Protein AF-A0A401TJ35-F1 (afdb_monomer)

Structure (mmCIF, N/CA/C/O backbone):
data_AF-A0A401TJ35-F1
#
_entry.id   AF-A0A401TJ35-F1
#
loop_
_atom_site.group_PDB
_atom_site.id
_atom_site.type_symbol
_atom_site.label_atom_id
_atom_site.label_alt_id
_atom_site.label_comp_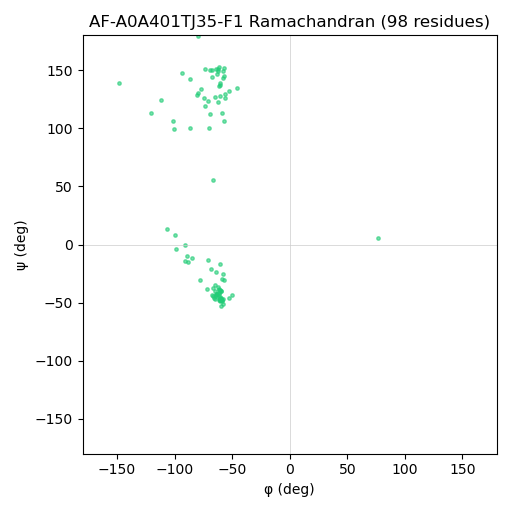id
_atom_site.label_asym_id
_atom_site.label_entity_id
_atom_site.label_seq_id
_atom_site.pdbx_PDB_ins_code
_atom_site.Cartn_x
_atom_site.Cartn_y
_atom_site.Cartn_z
_atom_site.occupancy
_atom_site.B_iso_or_equiv
_atom_site.auth_seq_id
_atom_site.auth_comp_id
_atom_site.auth_asym_id
_atom_site.auth_atom_id
_atom_site.pdbx_PDB_model_num
ATOM 1 N N . VAL A 1 1 ? -29.478 1.247 16.734 1.00 32.44 1 VAL A N 1
ATOM 2 C CA . VAL A 1 1 ? -29.871 2.096 17.878 1.00 32.44 1 VAL A CA 1
ATOM 3 C C . VAL A 1 1 ? -28.605 2.760 18.378 1.00 32.44 1 VAL A C 1
ATOM 5 O O . VAL A 1 1 ? -27.705 2.059 18.816 1.00 32.44 1 VAL A O 1
ATOM 8 N N . ALA A 1 2 ? -28.465 4.062 18.134 1.00 39.16 2 ALA A N 1
ATOM 9 C CA . ALA A 1 2 ? -27.319 4.843 18.578 1.00 39.16 2 ALA A CA 1
ATOM 10 C C . ALA A 1 2 ? -27.621 5.322 19.999 1.00 39.16 2 ALA A C 1
ATOM 12 O O . ALA A 1 2 ? -28.414 6.243 20.177 1.00 39.16 2 ALA A O 1
ATOM 13 N N . GLU A 1 3 ? -27.061 4.642 20.997 1.00 41.03 3 GLU A N 1
ATOM 14 C CA . GLU A 1 3 ? -27.156 5.103 22.376 1.00 41.03 3 GLU A CA 1
ATOM 15 C C . GLU A 1 3 ? -26.120 6.192 22.647 1.00 41.03 3 GLU A C 1
ATOM 17 O O . GLU A 1 3 ? -24.931 6.088 22.339 1.00 41.03 3 GLU A O 1
ATOM 22 N N . VAL A 1 4 ? -26.663 7.272 23.191 1.00 46.84 4 VAL A N 1
ATOM 23 C CA . VAL A 1 4 ? -26.030 8.524 23.566 1.00 46.84 4 VAL A CA 1
ATOM 24 C C . VAL A 1 4 ? -25.024 8.270 24.691 1.00 46.84 4 VAL A C 1
ATOM 26 O O . VAL A 1 4 ? -25.347 7.680 25.719 1.00 46.84 4 VAL A O 1
ATOM 29 N N . MET A 1 5 ? -23.788 8.724 24.484 1.00 43.41 5 MET A N 1
ATOM 30 C CA . MET A 1 5 ? -22.675 8.601 25.425 1.00 43.41 5 MET A CA 1
ATOM 31 C C . MET A 1 5 ? -22.912 9.503 26.644 1.00 43.41 5 MET A C 1
ATOM 33 O O . MET A 1 5 ? -22.679 10.709 26.594 1.00 43.41 5 MET A O 1
ATOM 37 N N . ASN A 1 6 ? -23.380 8.912 27.744 1.00 42.62 6 ASN A N 1
ATOM 38 C CA . ASN A 1 6 ? -23.391 9.540 29.061 1.00 42.62 6 ASN A CA 1
ATOM 39 C C . ASN A 1 6 ? -21.973 9.497 29.662 1.00 42.62 6 ASN A C 1
ATOM 41 O O . ASN A 1 6 ? -21.318 8.456 29.622 1.00 42.62 6 ASN A O 1
ATOM 45 N N . GLY A 1 7 ? -21.515 10.622 30.216 1.00 52.19 7 GLY A N 1
ATOM 46 C CA . GLY A 1 7 ? -20.147 10.909 30.670 1.00 52.19 7 GLY A CA 1
ATOM 47 C C . GLY A 1 7 ? -19.626 10.110 31.873 1.00 52.19 7 GLY A C 1
ATOM 48 O O . GLY A 1 7 ? -19.150 10.698 32.839 1.00 52.19 7 GLY A O 1
ATOM 49 N N . LYS A 1 8 ? -19.654 8.777 31.814 1.00 54.16 8 LYS A N 1
ATOM 50 C CA . LYS A 1 8 ? -18.896 7.896 32.712 1.00 54.16 8 LYS A CA 1
ATOM 51 C C . LYS A 1 8 ? -17.825 7.195 31.884 1.00 54.16 8 LYS A C 1
ATOM 53 O O . LYS A 1 8 ? -18.149 6.583 30.871 1.00 54.16 8 LYS A O 1
ATOM 58 N N . CYS A 1 9 ? -16.560 7.327 32.286 1.00 61.38 9 CYS A N 1
ATOM 59 C CA . CYS A 1 9 ? -15.449 6.596 31.678 1.00 61.38 9 CYS A CA 1
ATOM 60 C C . CYS A 1 9 ? -15.768 5.099 31.797 1.00 61.38 9 CYS A C 1
ATOM 62 O O . CYS A 1 9 ? -15.798 4.572 32.905 1.00 61.38 9 CYS A O 1
ATOM 64 N N . GLN A 1 10 ? -16.144 4.454 30.694 1.00 72.50 10 GLN A N 1
ATOM 65 C CA . GLN A 1 10 ? -16.419 3.024 30.704 1.00 72.50 10 GLN A CA 1
ATOM 66 C C . GLN A 1 10 ? -15.088 2.287 30.646 1.00 72.50 10 GLN A C 1
ATOM 68 O O . GLN A 1 10 ? -14.259 2.588 29.788 1.00 72.50 10 GLN A O 1
ATOM 73 N N . ASP A 1 11 ? -14.895 1.320 31.537 1.00 84.50 11 ASP A N 1
ATOM 74 C CA . ASP A 1 11 ? -13.745 0.428 31.472 1.00 84.50 11 ASP A CA 1
ATOM 75 C C . ASP A 1 11 ? -13.799 -0.376 30.167 1.00 84.50 11 ASP A C 1
ATOM 77 O O . ASP A 1 11 ? -14.775 -1.070 29.868 1.00 84.50 11 ASP A O 1
ATOM 81 N N . ILE A 1 12 ? -12.744 -0.276 29.360 1.00 87.12 12 ILE A N 1
ATOM 82 C CA . ILE A 1 12 ? -12.656 -0.964 28.071 1.00 87.12 12 ILE A CA 1
ATOM 83 C C . ILE A 1 12 ? -11.768 -2.191 28.240 1.00 87.12 12 ILE A C 1
ATOM 85 O O . ILE A 1 12 ? -10.545 -2.097 28.300 1.00 87.12 12 ILE A O 1
ATOM 89 N N . TYR A 1 13 ? -12.391 -3.367 28.260 1.00 91.44 13 TYR A N 1
ATOM 90 C CA . TYR A 1 13 ? -11.683 -4.643 28.408 1.00 91.44 13 TYR A CA 1
ATOM 91 C C . TYR A 1 13 ? -11.222 -5.252 27.077 1.00 91.44 13 TYR A C 1
ATOM 93 O O . TYR A 1 13 ? -10.434 -6.197 27.069 1.00 91.44 13 TYR A O 1
ATOM 101 N N . LYS A 1 14 ? -11.743 -4.763 25.941 1.00 93.62 14 LYS A N 1
ATOM 102 C CA . LYS A 1 14 ? -11.420 -5.253 24.591 1.00 93.62 14 LYS A CA 1
ATOM 103 C C . LYS A 1 14 ? -11.497 -4.120 23.573 1.00 93.62 14 LYS A C 1
ATOM 105 O O . LYS A 1 14 ? -12.434 -3.327 23.595 1.00 93.62 14 LYS A O 1
ATOM 110 N N . LEU A 1 15 ? -10.541 -4.082 22.647 1.00 94.00 15 LEU A N 1
ATOM 111 C CA . LEU A 1 15 ? -10.594 -3.179 21.498 1.00 94.00 15 LEU A CA 1
ATOM 112 C C . LEU A 1 15 ? -11.634 -3.663 20.471 1.00 94.00 15 LEU A C 1
ATOM 114 O O . LEU A 1 15 ? -11.864 -4.871 20.359 1.00 94.00 15 LEU A O 1
ATOM 118 N N . PRO A 1 16 ? -12.244 -2.746 19.696 1.00 94.44 16 PRO A N 1
ATOM 119 C CA . PRO A 1 16 ? -13.191 -3.111 18.654 1.00 94.44 16 PRO A CA 1
ATOM 120 C C . PRO A 1 16 ? -12.513 -3.963 17.581 1.00 94.44 16 PRO A C 1
ATOM 122 O O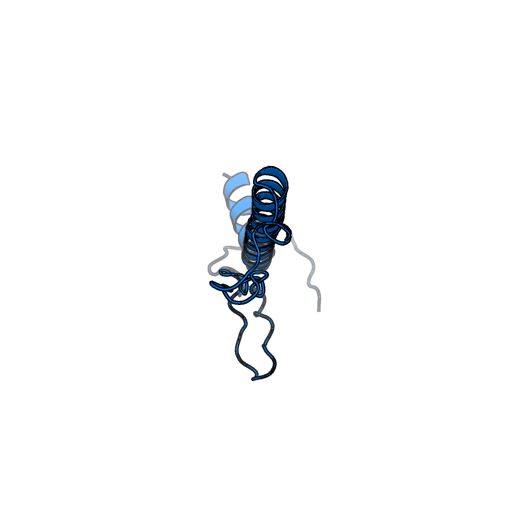 . PRO A 1 16 ? -11.318 -3.812 17.301 1.00 94.44 16 PRO A O 1
ATOM 125 N N . VAL A 1 17 ? -13.294 -4.853 16.969 1.00 94.56 17 VAL A N 1
ATOM 126 C CA . VAL A 1 17 ? -12.815 -5.675 15.857 1.00 94.56 17 VAL A CA 1
ATOM 127 C C . VAL A 1 17 ? -12.408 -4.779 14.679 1.00 94.56 17 VAL A C 1
ATOM 129 O O . VAL A 1 17 ? -13.135 -3.837 14.354 1.00 94.56 17 VAL A O 1
ATOM 132 N N . PRO A 1 18 ? -11.266 -5.041 14.018 1.00 93.69 18 PRO A N 1
ATOM 133 C CA . PRO A 1 18 ? -10.842 -4.231 12.883 1.00 93.69 18 PRO A CA 1
ATOM 134 C C . PRO A 1 18 ? -11.833 -4.343 11.727 1.00 93.69 18 PRO A C 1
ATOM 136 O O . PRO A 1 18 ? -12.413 -5.411 11.509 1.00 93.69 18 PRO A O 1
ATOM 139 N N . THR A 1 19 ? -11.948 -3.293 10.911 1.00 92.12 19 THR A N 1
ATOM 140 C CA . THR A 1 19 ? -12.748 -3.354 9.679 1.00 92.12 19 THR A CA 1
ATOM 141 C C . THR A 1 19 ? -12.307 -4.561 8.830 1.00 92.12 19 THR A C 1
ATOM 143 O O . THR A 1 19 ? -11.096 -4.756 8.648 1.00 92.12 19 THR A O 1
ATOM 146 N N . PRO A 1 20 ? -13.226 -5.401 8.319 1.00 88.88 20 PRO A N 1
ATOM 147 C CA . PRO A 1 20 ? -12.866 -6.552 7.491 1.00 88.88 20 PRO A CA 1
ATOM 148 C C . PRO A 1 20 ? -12.068 -6.155 6.241 1.00 88.88 20 PRO A C 1
ATOM 150 O O . PRO A 1 20 ? -12.236 -5.063 5.698 1.00 88.88 20 PRO A O 1
ATOM 153 N N . CYS A 1 21 ? -11.186 -7.043 5.773 1.00 86.62 21 CYS A N 1
ATOM 154 C CA . CYS A 1 21 ? -10.530 -6.854 4.477 1.00 86.62 21 CYS A CA 1
ATOM 155 C C . CYS A 1 21 ? -11.539 -7.017 3.337 1.00 86.62 21 CYS A C 1
ATOM 157 O O . CYS A 1 21 ? -12.451 -7.838 3.424 1.00 86.62 21 CYS A O 1
ATOM 159 N N . SER A 1 22 ? -11.308 -6.312 2.230 1.00 85.75 22 SER A N 1
ATOM 160 C CA . SER A 1 22 ? -11.969 -6.638 0.969 1.00 85.75 22 SER A CA 1
ATOM 161 C C . SER A 1 22 ? -11.576 -8.039 0.496 1.00 85.75 22 SER A C 1
ATOM 163 O O . SER A 1 22 ? -10.477 -8.525 0.785 1.00 85.75 22 SER A O 1
ATOM 165 N N . LEU A 1 23 ? -12.479 -8.688 -0.235 1.00 89.00 23 LEU A N 1
ATOM 166 C CA . LEU A 1 23 ? -12.247 -9.999 -0.832 1.00 89.00 23 LEU A CA 1
ATOM 167 C C . LEU A 1 23 ? -11.747 -9.841 -2.271 1.00 89.00 23 LEU A C 1
ATOM 169 O O . LEU A 1 23 ? -12.100 -8.886 -2.964 1.00 89.00 23 LEU A O 1
ATOM 173 N N . ASN A 1 24 ? -10.905 -10.768 -2.719 1.00 86.12 24 ASN A N 1
ATOM 174 C CA . ASN A 1 24 ? -10.514 -10.866 -4.122 1.00 86.12 24 ASN A CA 1
ATOM 175 C C . ASN A 1 24 ? -11.603 -11.572 -4.953 1.00 86.12 24 ASN A C 1
ATOM 177 O O . ASN A 1 24 ? -12.614 -12.033 -4.428 1.00 86.12 24 ASN A O 1
ATOM 181 N N . THR A 1 25 ? -11.367 -11.714 -6.259 1.00 86.00 25 THR A N 1
ATOM 182 C CA . THR A 1 25 ? -12.279 -12.403 -7.194 1.00 86.00 25 THR A CA 1
ATOM 183 C C . THR A 1 25 ? -12.522 -13.878 -6.864 1.00 86.00 25 THR A C 1
ATOM 185 O O . THR A 1 25 ? -13.477 -14.461 -7.360 1.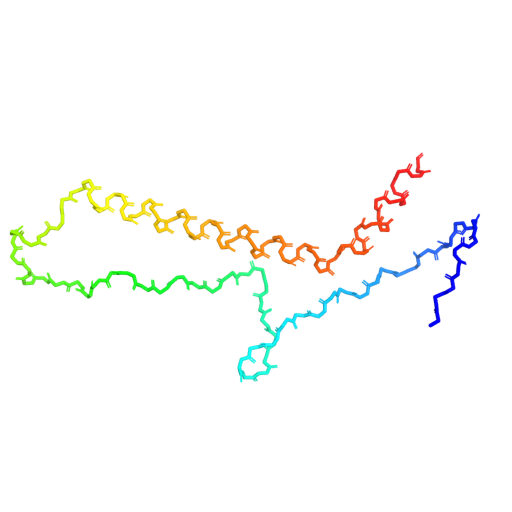00 86.00 25 THR A O 1
ATOM 188 N N . ARG A 1 26 ? -11.677 -14.486 -6.024 1.00 88.56 26 ARG A N 1
ATOM 189 C CA . ARG A 1 26 ? -11.801 -15.866 -5.533 1.00 88.56 26 ARG A CA 1
ATOM 190 C C . ARG A 1 26 ? -12.400 -15.940 -4.121 1.00 88.56 26 ARG A C 1
ATOM 192 O O . ARG A 1 26 ? -12.372 -17.001 -3.515 1.00 88.56 26 ARG A O 1
ATOM 199 N N . GLY A 1 27 ? -12.885 -14.823 -3.573 1.00 87.19 27 GLY A N 1
ATOM 200 C CA . GLY A 1 27 ? -13.472 -14.758 -2.234 1.00 87.19 27 GLY A CA 1
ATOM 201 C C . GLY A 1 27 ? -12.466 -14.771 -1.077 1.00 87.19 27 GLY A C 1
ATOM 202 O O . GLY A 1 27 ? -12.880 -14.802 0.077 1.00 87.19 27 GLY A O 1
ATOM 203 N N . HIS A 1 28 ? -11.155 -14.720 -1.335 1.00 86.50 28 HIS A N 1
ATOM 204 C CA . HIS A 1 28 ? -10.146 -14.686 -0.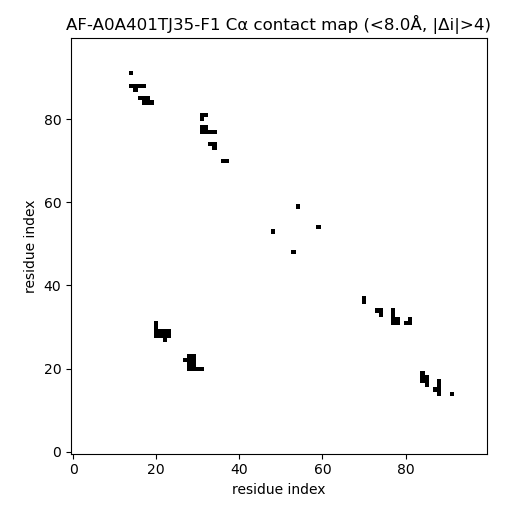272 1.00 86.50 28 HIS A CA 1
ATOM 205 C C . HIS A 1 28 ? -9.868 -13.251 0.202 1.00 86.50 28 HIS A C 1
ATOM 207 O O . HIS A 1 28 ? -9.795 -12.344 -0.635 1.00 86.50 28 HIS A O 1
ATOM 213 N N . PRO A 1 29 ? -9.635 -13.025 1.510 1.00 86.00 29 PRO A N 1
ATOM 214 C CA . PRO A 1 29 ? -9.235 -11.723 2.030 1.00 86.00 29 PRO A CA 1
ATOM 215 C C . PRO A 1 29 ? -7.970 -11.196 1.351 1.00 86.00 29 PRO A C 1
ATOM 217 O O . PRO A 1 29 ? -6.944 -11.875 1.284 1.00 86.00 29 PRO A O 1
ATOM 220 N N . ILE A 1 30 ? -8.024 -9.956 0.875 1.00 86.50 30 ILE A N 1
ATOM 221 C CA . ILE A 1 30 ? -6.860 -9.281 0.310 1.00 86.50 30 ILE A CA 1
ATOM 222 C C . ILE A 1 30 ? -5.929 -8.878 1.456 1.00 86.50 30 ILE A C 1
ATOM 224 O O . ILE A 1 30 ? -6.329 -8.191 2.402 1.00 86.50 30 ILE A O 1
ATOM 228 N N . ASN A 1 31 ? -4.661 -9.281 1.360 1.00 84.50 31 ASN A N 1
ATOM 229 C CA . ASN A 1 31 ? -3.632 -8.817 2.281 1.00 84.50 31 ASN A CA 1
ATOM 230 C C . ASN A 1 31 ? -3.365 -7.325 2.023 1.00 84.50 31 ASN A C 1
ATOM 232 O O . ASN A 1 31 ? -2.857 -6.949 0.971 1.00 84.50 31 ASN A O 1
ATOM 236 N N . LEU A 1 32 ? -3.722 -6.470 2.983 1.00 83.50 32 LEU A N 1
ATOM 237 C CA . LEU A 1 32 ? -3.527 -5.023 2.864 1.00 83.50 32 LEU A CA 1
ATOM 238 C C . LEU A 1 32 ? -2.130 -4.553 3.281 1.00 83.50 32 LEU A C 1
ATOM 240 O O . LEU A 1 32 ? -1.808 -3.395 3.046 1.00 83.50 32 LEU A O 1
ATOM 244 N N . ARG A 1 33 ? -1.311 -5.405 3.913 1.00 86.06 33 ARG A N 1
ATOM 245 C CA . ARG A 1 33 ? 0.039 -5.024 4.366 1.00 86.06 33 ARG A CA 1
ATOM 246 C C . ARG A 1 33 ? 1.043 -5.001 3.222 1.00 86.06 33 ARG A C 1
ATOM 248 O O . ARG A 1 33 ? 1.978 -4.212 3.261 1.00 86.06 33 ARG A O 1
ATOM 255 N N . VAL A 1 34 ? 0.841 -5.853 2.220 1.00 90.00 34 VAL A N 1
ATOM 256 C CA . VAL A 1 34 ? 1.729 -5.974 1.063 1.00 90.00 34 VAL A CA 1
ATOM 257 C C . VAL A 1 34 ? 0.921 -5.665 -0.197 1.00 90.00 34 VAL A C 1
ATOM 259 O O . VAL A 1 34 ? 0.003 -6.420 -0.522 1.00 90.00 34 VAL A O 1
ATOM 262 N N . PRO A 1 35 ? 1.200 -4.557 -0.907 1.00 91.25 35 PRO A N 1
ATOM 263 C CA . PRO A 1 35 ? 0.497 -4.250 -2.143 1.00 91.25 35 PRO A CA 1
ATOM 264 C C . PRO A 1 35 ? 0.848 -5.262 -3.239 1.00 91.25 35 PRO A C 1
ATOM 266 O O . PRO A 1 35 ? 1.967 -5.768 -3.305 1.00 91.25 35 PRO A O 1
ATOM 269 N N . SER A 1 36 ? -0.097 -5.497 -4.153 1.00 88.38 36 SER A N 1
ATOM 270 C CA . SER A 1 36 ? 0.171 -6.287 -5.358 1.00 88.38 36 SER A CA 1
ATOM 271 C C . SER A 1 36 ? 1.274 -5.626 -6.204 1.00 88.38 36 SER A C 1
ATOM 273 O O . SER A 1 36 ? 1.245 -4.391 -6.374 1.00 88.38 36 SER A O 1
ATOM 275 N N . PRO A 1 37 ? 2.233 -6.410 -6.736 1.00 89.06 37 PRO A N 1
ATOM 276 C CA . PRO A 1 37 ? 3.321 -5.883 -7.546 1.00 89.06 37 PRO A CA 1
ATOM 277 C C . PRO A 1 37 ? 2.794 -5.117 -8.764 1.00 89.06 37 PRO A C 1
ATOM 279 O O . PRO A 1 37 ? 1.698 -5.360 -9.274 1.00 89.06 37 PRO A O 1
ATOM 282 N N . LEU A 1 38 ? 3.583 -4.149 -9.233 1.00 89.06 38 LEU A N 1
ATOM 283 C CA . LEU A 1 38 ? 3.322 -3.545 -10.535 1.00 89.06 38 LEU A CA 1
ATOM 284 C C . LEU A 1 38 ? 3.565 -4.588 -11.633 1.00 89.06 38 LEU A C 1
ATOM 286 O O . LEU A 1 38 ? 4.505 -5.378 -11.500 1.00 89.06 38 LEU A O 1
ATOM 290 N N . PRO A 1 39 ? 2.768 -4.570 -12.715 1.00 88.25 39 PRO A N 1
ATOM 291 C CA . PRO A 1 39 ? 3.044 -5.409 -13.868 1.00 88.25 39 PRO A CA 1
ATOM 292 C C . PRO A 1 39 ? 4.456 -5.111 -14.403 1.00 88.25 39 PRO A C 1
ATOM 294 O O . PRO A 1 39 ? 4.902 -3.957 -14.334 1.00 88.25 39 PRO A O 1
ATOM 297 N N . PRO A 1 40 ? 5.177 -6.124 -14.912 1.00 83.75 40 PRO A N 1
ATOM 298 C CA . PRO A 1 40 ? 6.471 -5.910 -15.541 1.00 83.75 40 PRO A CA 1
ATOM 299 C C . PRO A 1 40 ? 6.346 -4.907 -16.693 1.00 83.75 40 PRO A C 1
ATOM 301 O O . PRO A 1 40 ? 5.518 -5.074 -17.582 1.00 83.75 40 PRO A O 1
ATOM 304 N N . THR A 1 41 ? 7.159 -3.852 -16.663 1.00 74.81 41 THR A N 1
ATOM 305 C CA . THR A 1 41 ? 7.289 -2.898 -17.778 1.00 74.81 41 THR A CA 1
ATOM 306 C C . THR A 1 41 ? 8.396 -3.280 -18.753 1.00 74.81 41 THR A C 1
ATOM 308 O O . THR A 1 41 ? 8.480 -2.712 -19.839 1.00 74.81 41 THR A O 1
ATOM 311 N N . GLU A 1 42 ? 9.269 -4.205 -18.359 1.00 67.69 42 GLU A N 1
ATOM 312 C CA . GLU A 1 42 ? 10.372 -4.661 -19.191 1.00 67.69 42 GLU A CA 1
ATOM 313 C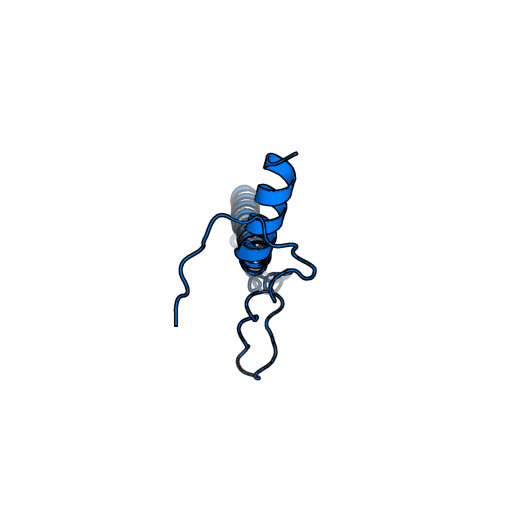 C . GLU A 1 42 ? 9.815 -5.548 -20.300 1.00 67.69 42 GLU A C 1
ATOM 315 O O . GLU A 1 42 ? 9.193 -6.581 -20.047 1.00 67.69 42 GLU A O 1
ATOM 320 N N . LYS A 1 43 ? 10.029 -5.112 -21.545 1.00 66.56 43 LYS A N 1
ATOM 321 C CA . LYS A 1 43 ? 9.947 -6.008 -22.695 1.00 66.56 43 LYS A CA 1
ATOM 322 C C . LYS A 1 43 ? 10.953 -7.133 -22.454 1.00 66.56 43 LYS A C 1
ATOM 324 O O . LYS A 1 43 ? 12.012 -6.879 -21.879 1.00 66.56 43 LYS A O 1
ATOM 329 N N . HIS A 1 44 ? 10.608 -8.353 -22.861 1.00 70.69 44 HIS A N 1
ATOM 330 C CA . HIS A 1 44 ? 11.520 -9.491 -22.775 1.00 70.69 44 HIS A CA 1
ATOM 331 C C . HIS A 1 44 ? 12.901 -9.082 -23.296 1.00 70.69 44 HIS A C 1
ATOM 333 O O . HIS A 1 44 ? 12.987 -8.390 -24.312 1.00 70.69 44 HIS A O 1
ATOM 339 N N . LEU A 1 45 ? 13.956 -9.456 -22.571 1.00 75.75 45 LEU A N 1
ATOM 340 C CA . LEU A 1 45 ? 15.315 -9.060 -22.911 1.00 75.75 45 LEU A CA 1
ATOM 341 C C . LEU A 1 45 ? 15.626 -9.568 -24.326 1.00 75.75 45 LEU A C 1
ATOM 343 O O . LEU A 1 45 ? 15.627 -10.776 -24.568 1.00 75.75 45 LEU A O 1
ATOM 347 N N . ASP A 1 46 ? 15.802 -8.643 -25.267 1.00 82.38 46 ASP A N 1
ATOM 348 C CA . ASP A 1 46 ? 16.075 -8.955 -26.666 1.00 82.38 46 ASP A CA 1
ATOM 349 C C . ASP A 1 46 ? 17.569 -8.786 -26.929 1.00 82.38 46 ASP A C 1
ATOM 351 O O . ASP A 1 46 ? 18.079 -7.680 -27.110 1.00 82.38 46 ASP A O 1
ATOM 355 N N . ILE A 1 47 ? 18.273 -9.916 -26.918 1.00 84.06 47 ILE A N 1
ATOM 356 C CA . ILE A 1 47 ? 19.722 -9.985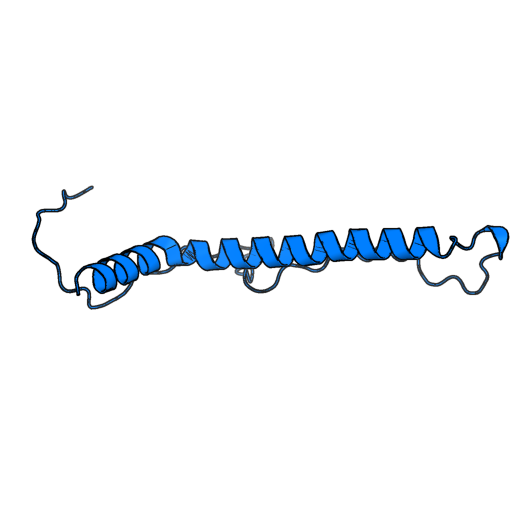 -27.138 1.00 84.06 47 ILE A CA 1
ATOM 357 C C . ILE A 1 47 ? 20.069 -9.615 -28.594 1.00 84.06 47 ILE A C 1
ATOM 359 O O . ILE A 1 47 ? 21.194 -9.209 -28.874 1.00 84.06 47 ILE A O 1
ATOM 363 N N . SER A 1 48 ? 19.103 -9.710 -29.516 1.00 87.94 48 SER A N 1
ATOM 364 C CA . SER A 1 48 ? 19.266 -9.379 -30.936 1.00 87.94 48 SER A CA 1
ATOM 365 C C . SER A 1 48 ? 18.925 -7.924 -31.277 1.00 87.94 48 SER A C 1
ATOM 367 O O . SER A 1 48 ? 19.049 -7.513 -32.433 1.00 87.94 48 SER A O 1
ATOM 369 N N . MET A 1 49 ? 18.524 -7.122 -30.283 1.00 85.69 49 MET A N 1
ATOM 370 C CA . MET A 1 49 ? 18.117 -5.737 -30.492 1.00 85.69 49 MET A CA 1
ATOM 371 C C . MET A 1 49 ? 19.263 -4.902 -31.077 1.00 85.69 49 MET A C 1
ATOM 373 O O . MET A 1 49 ? 20.368 -4.842 -30.532 1.00 85.69 49 MET A O 1
ATOM 377 N N . SER A 1 50 ? 18.991 -4.200 -32.180 1.00 87.31 50 SER A N 1
ATOM 378 C CA . SER A 1 50 ? 19.976 -3.304 -32.784 1.00 87.31 50 SER A CA 1
ATOM 379 C C . SER A 1 50 ? 20.341 -2.157 -31.834 1.00 87.31 50 SER A C 1
ATOM 381 O O . SER A 1 50 ? 19.500 -1.629 -31.101 1.00 87.31 50 SER A O 1
ATOM 383 N N . ARG A 1 51 ? 21.601 -1.703 -31.885 1.00 81.12 51 ARG A N 1
ATOM 384 C CA . ARG A 1 51 ? 22.100 -0.607 -31.032 1.00 81.12 51 ARG A CA 1
ATOM 385 C C . ARG A 1 51 ? 21.290 0.689 -31.190 1.00 81.12 51 ARG A C 1
ATOM 387 O O . ARG A 1 51 ? 21.158 1.430 -30.224 1.00 81.12 51 ARG A O 1
ATOM 394 N N . SER A 1 52 ? 20.719 0.941 -32.372 1.00 85.44 52 SER A N 1
ATOM 395 C CA . SER A 1 52 ? 19.857 2.104 -32.638 1.00 85.44 52 SER A CA 1
ATOM 396 C C . SER A 1 52 ? 18.557 2.098 -31.828 1.00 85.44 52 SER A C 1
ATOM 398 O O . SER A 1 52 ? 17.974 3.153 -31.607 1.00 85.44 52 SER A O 1
ATOM 400 N N . ASN A 1 53 ? 18.108 0.920 -31.392 1.00 84.44 53 ASN A N 1
ATOM 401 C CA . ASN A 1 53 ? 16.843 0.722 -30.688 1.00 84.44 53 ASN A CA 1
ATOM 402 C C . ASN A 1 53 ? 17.027 0.640 -29.163 1.00 84.44 53 ASN A C 1
ATOM 404 O O . ASN A 1 53 ? 16.043 0.550 -28.426 1.00 84.44 53 ASN A O 1
ATOM 408 N N . VAL A 1 54 ? 18.275 0.677 -28.680 1.00 84.19 54 VAL A N 1
ATOM 409 C CA . VAL A 1 54 ? 18.596 0.673 -27.250 1.00 84.19 54 VAL A CA 1
ATOM 410 C C . VAL A 1 54 ? 18.196 2.023 -26.644 1.00 84.19 54 VAL A C 1
ATOM 412 O O . VAL A 1 54 ? 18.689 3.060 -27.094 1.00 84.19 54 VAL A O 1
ATOM 415 N N . PRO A 1 55 ? 17.342 2.050 -25.604 1.00 86.44 55 PRO A N 1
ATOM 416 C CA . PRO A 1 55 ? 17.032 3.289 -24.908 1.00 86.44 55 PRO A CA 1
ATOM 417 C C . PRO A 1 55 ? 18.298 3.897 -24.300 1.00 86.44 55 PRO A C 1
ATOM 419 O O . PRO A 1 55 ? 19.118 3.191 -23.710 1.00 86.44 55 PRO A O 1
ATOM 422 N N . GLY A 1 56 ? 18.438 5.218 -24.387 1.00 90.38 56 GLY A N 1
ATOM 423 C CA . GLY A 1 56 ? 19.541 5.915 -23.732 1.00 90.38 56 GLY A CA 1
ATOM 424 C C . GLY A 1 56 ? 19.506 5.748 -22.208 1.00 90.38 56 GLY A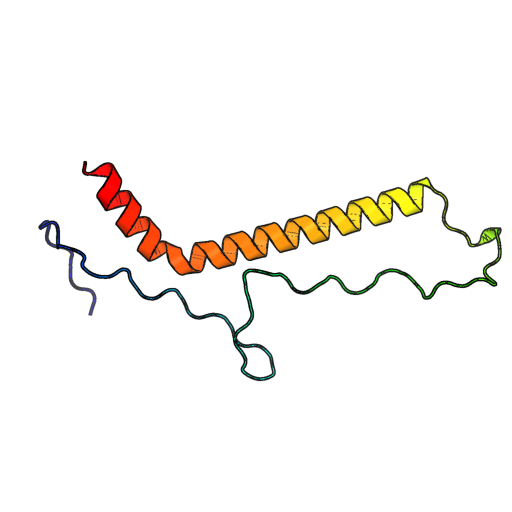 C 1
ATOM 425 O O . GLY A 1 56 ? 18.439 5.615 -21.602 1.00 90.38 56 GLY A O 1
ATOM 426 N N . VAL A 1 57 ? 20.679 5.826 -21.571 1.00 91.81 57 VAL A N 1
ATOM 427 C CA . VAL A 1 57 ? 20.828 5.765 -20.103 1.00 91.81 57 VAL A CA 1
ATOM 428 C C . VAL A 1 57 ? 19.883 6.731 -19.365 1.00 91.81 57 VAL A C 1
ATOM 430 O O . VAL A 1 57 ? 19.238 6.288 -18.413 1.00 91.81 57 VAL A O 1
ATOM 433 N N . PRO A 1 58 ? 19.703 8.003 -19.792 1.00 95.12 58 PRO A N 1
ATOM 434 C CA . PRO A 1 58 ? 18.773 8.914 -19.120 1.00 95.12 58 PRO A CA 1
ATOM 435 C C . PRO A 1 58 ? 17.321 8.422 -19.149 1.00 95.12 58 PRO A C 1
ATOM 437 O O . PRO A 1 58 ? 16.608 8.535 -18.154 1.00 95.12 58 PRO A O 1
ATOM 440 N N . THR A 1 59 ? 16.891 7.824 -20.264 1.00 91.62 59 THR A N 1
ATOM 441 C CA . THR A 1 59 ? 15.547 7.252 -20.415 1.00 91.62 59 THR A CA 1
ATOM 442 C C . THR A 1 59 ? 15.355 6.050 -19.494 1.00 91.62 59 THR A C 1
ATOM 444 O O . THR A 1 59 ? 14.332 5.954 -18.817 1.00 91.62 59 THR A O 1
ATOM 447 N N . LEU A 1 60 ? 16.344 5.152 -19.421 1.00 89.56 60 LEU A N 1
ATOM 448 C CA . LEU A 1 60 ? 16.312 4.002 -18.512 1.00 89.56 60 LEU A CA 1
ATOM 449 C C . LEU A 1 60 ? 16.224 4.447 -17.047 1.00 89.56 60 LEU A C 1
ATOM 451 O O . LEU A 1 60 ? 15.375 3.949 -16.305 1.00 89.56 60 LEU A O 1
ATOM 455 N N . LEU A 1 61 ? 17.049 5.420 -16.650 1.00 93.62 61 LEU A N 1
ATOM 456 C CA . LEU A 1 61 ? 17.049 5.965 -15.295 1.00 93.62 61 LEU A CA 1
ATOM 457 C C . LEU A 1 61 ? 15.703 6.609 -14.950 1.00 93.62 61 LEU A C 1
ATOM 459 O O . LEU A 1 61 ? 15.130 6.305 -13.904 1.00 93.62 61 LEU A O 1
ATOM 463 N N . TYR A 1 62 ? 15.165 7.445 -15.840 1.00 94.50 62 TYR A N 1
ATOM 464 C CA . TYR A 1 62 ? 13.866 8.085 -15.639 1.00 94.50 62 TYR A CA 1
ATOM 465 C C . TYR A 1 62 ? 12.740 7.054 -15.471 1.00 94.50 62 TYR A C 1
ATOM 467 O O . TYR A 1 62 ? 11.981 7.121 -14.502 1.00 94.50 62 TYR A O 1
ATOM 475 N N . ASN A 1 63 ? 12.676 6.052 -16.353 1.00 91.56 63 ASN A N 1
ATOM 476 C CA . ASN A 1 63 ? 11.681 4.980 -16.280 1.00 91.56 63 ASN A CA 1
ATOM 477 C C . ASN A 1 63 ? 11.776 4.205 -14.958 1.00 91.56 63 ASN A C 1
ATOM 479 O O . ASN A 1 63 ? 10.759 3.869 -14.344 1.00 91.56 63 ASN A O 1
ATOM 483 N N . HIS A 1 64 ? 12.999 3.945 -14.493 1.00 93.12 64 HIS A N 1
ATOM 484 C CA . HIS A 1 64 ? 13.243 3.282 -13.219 1.00 93.12 64 HIS A CA 1
ATOM 485 C C . HIS A 1 64 ? 12.776 4.138 -12.033 1.00 93.12 64 HIS A C 1
ATOM 487 O O . HIS A 1 64 ? 12.069 3.645 -11.150 1.00 93.12 64 HIS A O 1
ATOM 493 N N . MET A 1 65 ? 13.110 5.432 -12.025 1.00 96.69 65 MET A N 1
ATOM 494 C CA . MET A 1 65 ? 12.683 6.374 -10.987 1.00 96.69 65 MET A CA 1
ATOM 495 C C . MET A 1 65 ? 11.158 6.507 -10.917 1.00 96.69 65 MET A C 1
ATOM 497 O O . MET A 1 65 ? 10.592 6.453 -9.820 1.00 96.69 65 MET A O 1
ATOM 501 N N . ASP A 1 66 ? 10.487 6.638 -12.063 1.00 95.12 66 ASP A N 1
ATOM 502 C CA . ASP A 1 66 ? 9.025 6.706 -12.139 1.00 95.12 66 ASP A CA 1
ATOM 503 C C . ASP A 1 66 ? 8.374 5.420 -11.604 1.00 95.12 66 ASP A C 1
ATOM 505 O O . ASP A 1 66 ? 7.476 5.465 -10.754 1.00 95.12 66 ASP A O 1
ATOM 509 N N . ARG A 1 67 ? 8.889 4.251 -12.008 1.00 94.69 67 ARG A N 1
ATOM 510 C CA . ARG A 1 67 ? 8.413 2.961 -11.493 1.00 94.69 67 ARG A CA 1
ATOM 511 C C . ARG A 1 67 ? 8.578 2.868 -9.980 1.00 94.69 67 ARG A C 1
ATOM 513 O O . ARG A 1 67 ? 7.627 2.508 -9.285 1.00 94.69 67 ARG A O 1
ATOM 520 N N . TRP A 1 68 ? 9.738 3.229 -9.439 1.00 95.81 68 TRP A N 1
ATOM 521 C CA . TRP A 1 68 ? 9.961 3.202 -7.993 1.00 95.81 68 TRP A CA 1
ATOM 522 C C . TRP A 1 68 ? 9.091 4.190 -7.228 1.00 95.81 68 TRP A C 1
ATOM 524 O O . TRP A 1 68 ? 8.634 3.868 -6.129 1.00 95.81 68 TRP A O 1
ATOM 534 N N . LYS A 1 69 ? 8.806 5.364 -7.799 1.00 97.19 69 LYS A N 1
ATOM 535 C CA . LYS A 1 69 ? 7.839 6.307 -7.227 1.00 97.19 69 LYS A CA 1
ATOM 536 C C . LYS A 1 69 ? 6.467 5.644 -7.078 1.00 97.19 69 LYS A C 1
ATOM 538 O O . LYS A 1 69 ? 5.890 5.697 -5.993 1.00 97.19 69 LYS A O 1
ATOM 543 N N . LYS A 1 70 ? 5.988 4.949 -8.116 1.00 96.38 70 LYS A N 1
ATOM 544 C CA . LYS A 1 70 ? 4.719 4.195 -8.090 1.00 96.38 70 LYS A CA 1
ATOM 545 C C . LYS A 1 70 ? 4.738 3.049 -7.072 1.00 96.38 70 LYS A C 1
ATOM 547 O O . LYS A 1 70 ? 3.764 2.873 -6.343 1.00 96.38 70 LYS A O 1
ATOM 552 N N . ILE A 1 71 ? 5.839 2.296 -6.979 1.00 95.88 71 ILE A N 1
ATOM 553 C CA . ILE A 1 71 ? 5.996 1.218 -5.984 1.00 95.88 71 ILE A CA 1
ATOM 554 C C . ILE A 1 71 ? 5.885 1.784 -4.567 1.00 95.88 71 ILE A C 1
ATOM 556 O O . ILE A 1 71 ? 5.056 1.319 -3.786 1.00 95.88 71 ILE A O 1
ATOM 560 N N . ARG A 1 72 ? 6.671 2.817 -4.240 1.00 96.81 72 ARG A N 1
ATOM 561 C CA . ARG A 1 72 ? 6.641 3.452 -2.913 1.00 96.81 72 ARG A CA 1
ATOM 562 C C . ARG A 1 72 ? 5.259 4.009 -2.580 1.00 96.81 72 ARG A C 1
ATOM 564 O O . ARG A 1 72 ? 4.793 3.845 -1.455 1.00 96.81 72 ARG A O 1
ATOM 571 N N . GLN A 1 73 ? 4.587 4.611 -3.559 1.00 96.25 73 GLN A N 1
ATOM 572 C CA . GLN A 1 73 ? 3.230 5.118 -3.388 1.00 96.25 73 GLN A CA 1
ATOM 573 C C . GLN A 1 73 ? 2.242 3.995 -3.025 1.00 96.25 73 GLN A C 1
ATOM 575 O O . GLN A 1 73 ? 1.514 4.126 -2.044 1.00 96.25 73 GLN A O 1
ATOM 580 N N . ARG A 1 74 ? 2.274 2.851 -3.725 1.00 95.56 74 ARG A N 1
ATOM 581 C CA . ARG A 1 74 ? 1.419 1.693 -3.398 1.00 95.56 74 ARG A CA 1
ATOM 582 C C . ARG A 1 74 ? 1.673 1.141 -1.998 1.00 95.56 74 ARG A C 1
ATOM 584 O O . ARG A 1 74 ? 0.722 0.769 -1.315 1.00 95.56 74 ARG A O 1
ATOM 591 N N . TRP A 1 75 ? 2.934 1.096 -1.563 1.00 95.31 75 TRP A N 1
ATOM 592 C CA . TRP A 1 75 ? 3.291 0.699 -0.196 1.00 95.31 75 TRP A CA 1
ATOM 593 C C . TRP A 1 75 ? 2.738 1.670 0.846 1.00 95.31 75 TRP A C 1
ATOM 595 O O . TRP A 1 75 ? 2.171 1.238 1.849 1.00 95.31 75 TRP A O 1
ATOM 605 N N . ARG A 1 76 ? 2.833 2.977 0.586 1.00 95.38 76 ARG A N 1
ATOM 606 C CA . ARG A 1 76 ? 2.257 4.009 1.454 1.00 95.38 76 ARG A CA 1
ATOM 607 C C . ARG A 1 76 ? 0.741 3.856 1.579 1.00 95.38 76 ARG A C 1
ATOM 609 O O . ARG A 1 76 ? 0.215 3.833 2.685 1.00 95.38 76 ARG A O 1
ATOM 616 N N . GLU A 1 77 ? 0.045 3.690 0.459 1.00 94.31 77 GLU A N 1
ATOM 617 C CA . GLU A 1 77 ? -1.411 3.506 0.426 1.00 94.31 77 GLU A CA 1
ATOM 618 C C . GLU A 1 77 ? -1.864 2.209 1.102 1.00 94.31 77 GLU A C 1
ATOM 620 O O . GLU A 1 77 ? -2.883 2.193 1.789 1.00 94.31 77 GLU A O 1
ATOM 625 N N . ALA A 1 78 ? -1.128 1.113 0.905 1.00 93.50 78 ALA A N 1
ATOM 626 C CA . ALA A 1 78 ? -1.355 -0.159 1.587 1.00 93.50 78 ALA A CA 1
ATOM 627 C C . ALA A 1 78 ? -1.221 -0.003 3.109 1.00 93.50 78 ALA A C 1
ATOM 629 O O . ALA A 1 78 ? -2.133 -0.370 3.851 1.00 93.50 78 ALA A O 1
ATOM 630 N N . SER A 1 79 ? -0.143 0.644 3.563 1.00 93.62 79 SER A N 1
ATOM 631 C CA . SER A 1 79 ? 0.079 0.953 4.978 1.00 93.62 79 SER A CA 1
ATOM 632 C C . SER A 1 79 ? -1.047 1.810 5.566 1.00 93.62 79 SER A C 1
ATOM 634 O O . SER A 1 79 ? -1.633 1.431 6.579 1.00 93.62 79 SER A O 1
ATOM 636 N N . HIS A 1 80 ? -1.433 2.901 4.891 1.00 93.62 80 HIS A N 1
ATOM 637 C CA . HIS A 1 80 ? -2.541 3.758 5.326 1.00 93.62 80 HIS A CA 1
ATOM 638 C C . HIS A 1 80 ? -3.865 2.989 5.419 1.00 93.62 80 HIS A C 1
ATOM 640 O O . HIS A 1 80 ? -4.562 3.087 6.426 1.00 93.62 80 HIS A O 1
ATOM 646 N N . ARG A 1 81 ? -4.208 2.179 4.406 1.00 92.31 81 ARG A N 1
ATOM 647 C CA . ARG A 1 81 ? -5.420 1.342 4.436 1.00 92.31 81 ARG A CA 1
ATOM 648 C C . ARG A 1 81 ? -5.379 0.338 5.581 1.0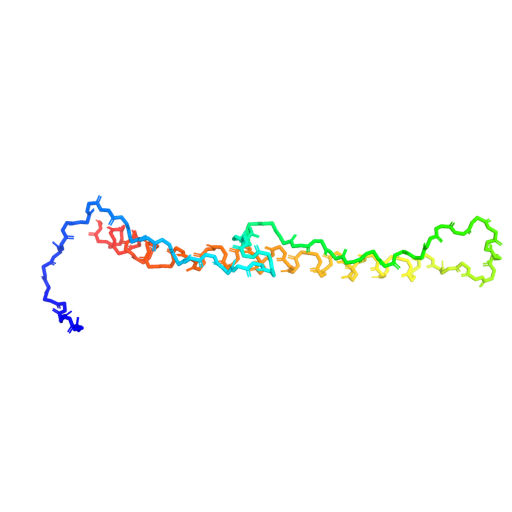0 92.31 81 ARG A C 1
ATOM 650 O O . ARG A 1 81 ? -6.386 0.150 6.257 1.00 92.31 81 ARG A O 1
ATOM 657 N N . ASN A 1 82 ? -4.227 -0.284 5.823 1.00 93.38 82 ASN A N 1
ATOM 658 C CA . ASN A 1 82 ? -4.056 -1.207 6.936 1.00 93.38 82 ASN A CA 1
ATOM 659 C C . ASN A 1 82 ? -4.221 -0.502 8.291 1.00 93.38 82 ASN A C 1
ATOM 661 O O . ASN A 1 82 ? -4.909 -1.042 9.146 1.00 93.38 82 ASN A O 1
ATOM 665 N N . GLN A 1 83 ? -3.658 0.695 8.482 1.00 93.06 83 GLN A N 1
ATOM 666 C CA . GLN A 1 83 ? -3.843 1.490 9.706 1.00 93.06 83 GLN A CA 1
ATOM 667 C C . GLN A 1 83 ? -5.302 1.910 9.905 1.00 93.06 83 GLN A C 1
ATOM 669 O O . GLN A 1 83 ? -5.833 1.793 11.006 1.00 93.06 83 GLN A O 1
ATOM 674 N N . TYR A 1 84 ? -5.975 2.331 8.833 1.00 94.12 84 TYR A N 1
ATOM 675 C CA . TYR A 1 84 ? -7.369 2.768 8.885 1.00 94.12 84 TYR A CA 1
ATOM 676 C C . TYR A 1 84 ? -8.317 1.679 9.406 1.00 94.12 84 TYR A C 1
ATOM 678 O O . TYR A 1 84 ? -9.289 1.992 10.088 1.00 94.12 84 TYR A O 1
ATOM 686 N N . ARG A 1 85 ? -8.006 0.393 9.179 1.00 94.38 85 ARG A N 1
ATOM 687 C CA . ARG A 1 85 ? -8.781 -0.732 9.738 1.00 94.38 85 ARG A CA 1
ATOM 688 C C . ARG A 1 85 ? -8.861 -0.730 11.261 1.00 94.38 85 ARG A C 1
ATOM 690 O O . ARG A 1 85 ? -9.793 -1.305 11.810 1.00 94.38 85 ARG A O 1
ATOM 697 N N . TYR A 1 86 ? -7.881 -0.120 11.920 1.00 95.19 86 TYR A N 1
ATOM 698 C CA . TYR A 1 86 ? -7.773 -0.036 13.372 1.00 95.19 86 TYR A CA 1
ATOM 699 C C . TYR A 1 86 ? -8.100 1.370 13.891 1.00 95.19 86 TYR A C 1
ATOM 701 O O . TYR A 1 86 ? -7.800 1.671 15.042 1.00 95.19 86 TYR A O 1
ATOM 709 N N . ARG A 1 87 ? -8.697 2.247 13.068 1.00 96.00 87 ARG A N 1
ATOM 710 C CA . ARG A 1 87 ? -8.973 3.651 13.420 1.00 96.00 87 ARG A CA 1
ATOM 711 C C . ARG A 1 87 ? -9.730 3.781 14.741 1.00 96.00 87 ARG A C 1
ATOM 713 O O . ARG A 1 87 ? -9.347 4.591 15.579 1.00 96.00 87 ARG A O 1
ATOM 720 N N . ASP A 1 88 ? -10.776 2.983 14.931 1.00 95.31 88 ASP A N 1
ATOM 721 C CA . ASP A 1 88 ? -11.631 3.084 16.117 1.00 95.31 88 ASP A CA 1
ATOM 722 C C . ASP A 1 88 ? -10.901 2.571 17.369 1.00 95.31 88 ASP A C 1
ATOM 724 O O . ASP A 1 88 ? -10.958 3.203 18.422 1.00 95.31 88 ASP A O 1
ATOM 728 N N . SER A 1 89 ? -10.113 1.498 17.234 1.00 95.94 89 SER A N 1
ATOM 729 C CA . SER A 1 89 ? -9.213 1.025 18.292 1.00 95.94 89 SER A CA 1
ATOM 730 C C . SER A 1 89 ? -8.163 2.083 18.651 1.00 95.94 89 SER A C 1
ATOM 732 O O . SER A 1 89 ? -7.899 2.318 19.824 1.00 95.94 89 SER A O 1
ATOM 734 N N . MET A 1 90 ? -7.584 2.754 17.650 1.00 95.31 90 MET A N 1
ATOM 735 C CA . MET A 1 90 ? -6.575 3.794 17.853 1.00 95.31 90 MET A CA 1
ATOM 736 C C . MET A 1 90 ? -7.157 5.026 18.551 1.00 95.31 90 MET A C 1
ATOM 738 O O . MET A 1 90 ? -6.495 5.612 19.402 1.00 95.31 90 MET A O 1
ATOM 742 N N . LYS A 1 91 ? -8.402 5.401 18.228 1.00 94.69 91 LYS A N 1
ATOM 743 C CA . LYS A 1 91 ? -9.120 6.484 18.913 1.00 94.69 91 LYS A CA 1
ATOM 744 C C . LYS A 1 91 ? -9.273 6.182 20.405 1.00 94.69 91 LYS A C 1
ATOM 746 O O . LYS A 1 91 ? -8.932 7.028 21.220 1.00 94.69 91 LYS A O 1
ATOM 751 N N . ILE A 1 92 ? -9.704 4.967 20.744 1.00 94.06 92 ILE A N 1
ATOM 752 C CA . ILE A 1 92 ? -9.825 4.514 22.135 1.00 94.06 92 ILE A CA 1
ATOM 753 C C . ILE A 1 92 ? -8.483 4.608 22.867 1.00 94.06 92 ILE A C 1
ATOM 755 O O . ILE A 1 92 ? -8.406 5.214 23.930 1.00 94.06 92 ILE A O 1
ATOM 759 N N . LEU A 1 93 ? -7.418 4.045 22.287 1.00 93.75 93 LEU A N 1
ATOM 760 C CA . LEU A 1 93 ? -6.089 4.055 22.907 1.00 93.75 93 LEU A CA 1
ATOM 761 C C . LEU A 1 93 ? -5.561 5.479 23.114 1.00 93.75 93 LEU A C 1
ATOM 763 O O . LEU A 1 93 ? -4.956 5.768 24.143 1.00 93.75 93 LEU A O 1
ATOM 767 N N . LYS A 1 94 ? -5.812 6.373 22.153 1.00 93.56 94 LYS A N 1
ATOM 768 C CA . LYS A 1 94 ? -5.430 7.780 22.252 1.00 93.56 94 LYS A CA 1
ATOM 769 C C . LYS A 1 94 ? -6.187 8.490 23.377 1.00 93.56 94 LYS A C 1
ATOM 771 O O . LYS A 1 94 ? -5.557 9.142 24.198 1.00 93.56 94 LYS A O 1
ATOM 776 N N . GLU A 1 95 ? -7.503 8.307 23.456 1.00 91.94 95 GLU A N 1
ATOM 777 C CA . GLU A 1 95 ? -8.314 8.882 24.534 1.00 91.94 95 GLU A CA 1
ATOM 778 C C . GLU A 1 95 ? -7.912 8.348 25.914 1.00 91.94 95 GLU A C 1
ATOM 780 O O . GLU A 1 95 ? -7.942 9.103 26.877 1.00 91.94 95 GLU A O 1
ATOM 785 N N . MET A 1 96 ? -7.529 7.072 26.033 1.00 89.44 96 MET A N 1
ATOM 786 C CA . MET A 1 96 ? -7.011 6.514 27.289 1.00 89.44 96 MET A CA 1
ATOM 787 C C . MET A 1 96 ? -5.696 7.166 27.710 1.00 89.44 96 MET A C 1
ATOM 789 O O . MET A 1 96 ? -5.522 7.481 28.882 1.00 89.44 96 MET A O 1
ATOM 793 N N . PHE A 1 97 ? -4.779 7.346 26.758 1.00 90.44 97 PHE A N 1
ATOM 794 C CA . PHE A 1 97 ? -3.468 7.932 27.011 1.00 90.44 97 PHE A CA 1
ATOM 795 C C . PHE A 1 97 ? -3.564 9.415 27.386 1.00 90.44 97 PHE A C 1
ATOM 797 O O . PHE A 1 97 ? -2.928 9.840 28.336 1.00 90.44 97 PHE A O 1
ATOM 804 N N . GLU A 1 98 ? -4.388 10.194 26.681 1.00 90.88 98 GLU A N 1
ATOM 805 C CA . GLU A 1 98 ? -4.548 11.641 26.916 1.00 90.88 98 GLU A CA 1
ATOM 806 C C . GLU A 1 98 ? -5.296 11.984 28.217 1.00 90.88 98 GLU A C 1
ATOM 808 O O . GLU A 1 98 ? -5.321 13.143 28.623 1.00 90.88 98 GLU A O 1
ATOM 813 N N . ARG A 1 99 ? -5.943 11.000 28.850 1.00 81.50 99 ARG A N 1
ATOM 814 C CA . ARG A 1 99 ? -6.637 11.159 30.139 1.00 81.50 99 ARG A CA 1
ATOM 815 C C . ARG A 1 99 ? -5.738 10.899 31.353 1.00 81.50 99 ARG A C 1
ATOM 817 O O . ARG A 1 99 ? -6.206 11.132 32.467 1.00 81.50 99 ARG A O 1
ATOM 824 N N . GLN A 1 100 ? -4.531 10.368 31.149 1.00 59.31 100 GLN A N 1
ATOM 825 C CA . GLN A 1 100 ? -3.509 10.204 32.192 1.00 59.31 100 GLN A CA 1
ATOM 826 C C . GLN A 1 100 ? -2.741 11.510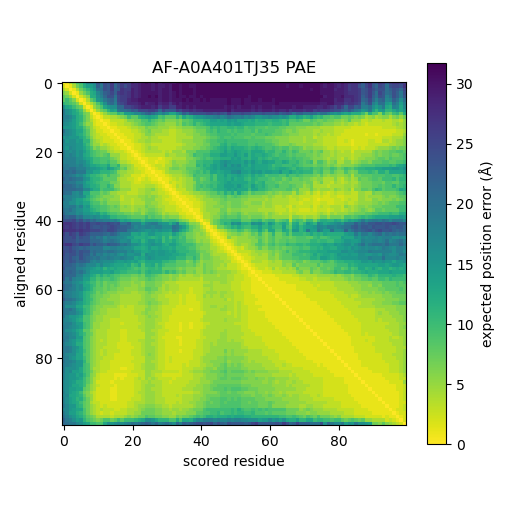 32.387 1.00 59.31 100 GLN A C 1
ATOM 828 O O . GLN A 1 100 ? -2.412 11.801 33.557 1.00 59.31 100 GLN A O 1
#

Sequence (100 aa):
VAEVMNGKCQDIYKLPVPTPCSLNTRGHPINLRVPSPLPPTEKHLDISMSRSNVPGVPTLLYNHMDRWKKIRQRWREASHRNQYRYRDSMKILKEMFERQ

Organism: Chiloscyllium punctatum (NCBI:txid137246)

Mean predicted aligned error: 8.9 Å

InterPro domains:
  IPR028226 Protein LIN37 [PF15306] (3-94)
  IPR028226 Protein LIN37 [PTHR31336] (2-100)

Secondary structure (DSSP, 8-state):
------SS-----SPPPPPPPPB-TTSPBP-SSSPPPPPP-PPP--TT--GGGSPPHHHHHHHHHHHHHHHHHHHHHHHHHHHHTTHHHHHHHHHHHHT-

Solvent-accessible surface area (backbone atoms only — not comparable to full-atom values): 6464 Å² total; per-residue (Å²): 134,89,79,79,86,66,97,61,91,72,87,77,92,69,74,67,82,58,60,78,65,61,61,45,101,85,68,46,70,50,66,42,80,58,56,83,77,78,78,84,82,72,69,77,89,61,89,82,62,54,78,91,74,56,77,52,69,70,57,53,52,49,54,50,52,54,50,49,52,54,52,53,48,43,48,52,53,18,46,51,56,48,53,56,32,39,45,69,37,50,51,52,54,48,56,58,59,76,72,108

Foldseek 3Di:
DDDDDDPDDDDDPDFDQFDFADADPVRHGDQLQAFDQDDDPDDPDDPPDDPVPDDDPVVVVVVVVVNVVVRVVSNVRSVVVVVNRRVRSVVVVVVVVVVD

pLDDT: mean 85.29, std 14.35, range [32.44, 97.19]

Radius of gyration: 23.64 Å; Cα contacts (8 Å, |Δi|>4): 39; chains: 1; bounding box: 52×28×66 Å